Protein AF-A0A7Z9JH54-F1 (afdb_monomer_lite)

Radius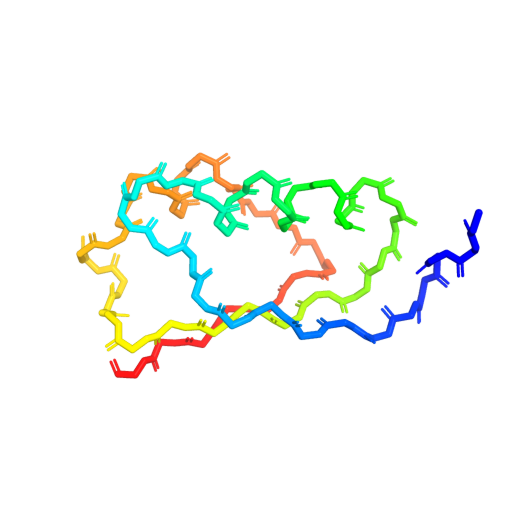 of gyration: 10.87 Å; chains: 1; bounding box: 25×19×27 Å

Foldseek 3Di:
DQQAAAEDEQEDCDPVRPSLVVVLVSVVSNHQYEYEYQDDCVSCVVSDVVSDDDPRYDYYYD

Structure (mmCIF, N/CA/C/O backbone):
data_AF-A0A7Z9JH54-F1
#
_entry.id   AF-A0A7Z9JH54-F1
#
loop_
_atom_site.group_PDB
_atom_site.id
_atom_site.type_symbol
_atom_site.label_atom_id
_atom_site.label_alt_id
_atom_site.label_comp_id
_atom_site.label_asym_id
_atom_site.label_entity_id
_atom_site.label_seq_id
_atom_site.pdbx_PDB_ins_code
_atom_site.Cartn_x
_atom_site.Cartn_y
_atom_site.Cartn_z
_atom_site.occupancy
_atom_site.B_iso_or_equiv
_atom_site.auth_seq_id
_atom_site.auth_comp_id
_atom_site.auth_asym_id
_atom_site.auth_atom_id
_atom_site.pdbx_PDB_model_num
ATOM 1 N N . MET A 1 1 ? -12.255 -9.544 12.910 1.00 68.56 1 MET A N 1
ATOM 2 C CA . MET A 1 1 ? -10.861 -9.256 13.330 1.00 68.56 1 MET A CA 1
ATOM 3 C C . MET A 1 1 ? -10.740 -7.758 13.611 1.00 68.56 1 MET A C 1
ATOM 5 O O . MET A 1 1 ? -11.350 -6.998 12.875 1.00 68.56 1 MET A O 1
ATOM 9 N N . LYS A 1 2 ? -10.045 -7.313 14.672 1.00 88.69 2 LYS A N 1
ATOM 10 C CA . LYS A 1 2 ? -9.945 -5.882 15.043 1.00 88.69 2 LYS A CA 1
ATOM 11 C C . LYS A 1 2 ? -8.600 -5.302 14.581 1.00 88.69 2 LYS A C 1
ATOM 13 O O . LYS A 1 2 ? -7.593 -5.495 15.257 1.00 88.69 2 LYS A O 1
ATOM 18 N N . LEU A 1 3 ? -8.599 -4.630 13.428 1.00 96.69 3 LEU A N 1
ATOM 19 C CA . LEU A 1 3 ? -7.400 -4.068 12.783 1.00 96.69 3 LEU A CA 1
ATOM 20 C C . LEU A 1 3 ? -7.215 -2.559 12.982 1.00 96.69 3 LEU A C 1
ATOM 22 O O . LEU A 1 3 ? -6.126 -2.047 12.734 1.00 96.69 3 LEU A O 1
ATOM 26 N N . LEU A 1 4 ? -8.235 -1.870 13.497 1.00 97.62 4 LEU A N 1
ATOM 27 C CA . LEU A 1 4 ? -8.166 -0.444 13.801 1.00 97.62 4 LEU A CA 1
ATOM 28 C C . LEU A 1 4 ? -6.917 -0.113 14.636 1.00 97.62 4 LEU A C 1
ATOM 30 O O . LEU A 1 4 ? -6.709 -0.689 15.709 1.00 97.62 4 LEU A O 1
ATOM 34 N N . ASN A 1 5 ? -6.115 0.837 14.150 1.00 97.12 5 ASN A N 1
ATOM 35 C CA . ASN A 1 5 ? -4.868 1.315 14.753 1.00 97.12 5 ASN A CA 1
ATOM 36 C C . ASN A 1 5 ? -3.754 0.264 14.916 1.00 97.12 5 ASN A C 1
ATOM 38 O O . ASN A 1 5 ? -2.784 0.515 15.634 1.00 97.12 5 ASN A O 1
ATOM 42 N N . LYS A 1 6 ? -3.856 -0.904 14.274 1.00 98.38 6 LYS A N 1
ATOM 43 C CA . LYS A 1 6 ? -2.770 -1.892 14.260 1.00 98.38 6 LYS A CA 1
ATOM 44 C C . LYS A 1 6 ? -1.739 -1.535 13.198 1.00 98.38 6 LYS A C 1
ATOM 46 O O . LYS A 1 6 ? -2.109 -1.159 12.092 1.00 98.38 6 LYS A O 1
ATOM 51 N N . ASN A 1 7 ? -0.461 -1.686 13.538 1.00 98.31 7 ASN A N 1
ATOM 52 C CA . ASN A 1 7 ? 0.631 -1.551 12.580 1.00 98.31 7 ASN A CA 1
ATOM 53 C C . ASN A 1 7 ? 0.721 -2.837 11.758 1.00 98.31 7 ASN A C 1
ATOM 55 O O . ASN A 1 7 ? 0.820 -3.924 12.332 1.00 98.31 7 ASN A O 1
ATOM 59 N N . VAL A 1 8 ? 0.671 -2.710 10.436 1.00 98.31 8 VAL A N 1
ATOM 60 C CA . VAL A 1 8 ? 0.743 -3.837 9.505 1.00 98.31 8 VAL A CA 1
ATOM 61 C C . VAL A 1 8 ? 1.744 -3.502 8.411 1.00 98.31 8 VAL A C 1
ATOM 63 O O . VAL A 1 8 ? 1.662 -2.435 7.807 1.00 98.31 8 VAL A O 1
ATOM 66 N N . THR A 1 9 ? 2.668 -4.421 8.146 1.00 98.12 9 THR A N 1
ATOM 67 C CA . THR A 1 9 ? 3.603 -4.304 7.025 1.00 98.12 9 THR A CA 1
ATOM 68 C C . THR A 1 9 ? 3.102 -5.138 5.855 1.00 98.12 9 THR A C 1
ATOM 70 O O . THR A 1 9 ? 2.827 -6.327 6.016 1.00 98.12 9 THR A O 1
ATOM 73 N N . VAL A 1 10 ? 3.011 -4.523 4.680 1.00 97.50 10 VAL A N 1
ATOM 74 C CA . VAL A 1 10 ? 2.778 -5.196 3.401 1.00 97.50 10 VAL A CA 1
ATOM 75 C C . VAL A 1 10 ? 4.084 -5.152 2.619 1.00 97.50 10 VAL A C 1
ATOM 77 O O . VAL A 1 10 ? 4.589 -4.075 2.314 1.00 97.50 10 VAL A O 1
ATOM 80 N N . MET A 1 11 ? 4.640 -6.321 2.308 1.00 96.25 11 MET A N 1
ATOM 81 C CA . MET A 1 11 ? 5.842 -6.439 1.483 1.00 96.25 11 MET A CA 1
ATOM 82 C C . MET A 1 11 ? 5.446 -6.820 0.057 1.00 96.25 11 MET A C 1
ATOM 84 O O . MET A 1 11 ? 4.855 -7.876 -0.161 1.00 96.25 11 MET A O 1
ATOM 88 N N . GLY A 1 12 ? 5.791 -5.957 -0.892 1.00 95.12 12 GLY A N 1
ATOM 89 C CA . GLY A 1 12 ? 5.448 -6.057 -2.303 1.00 95.12 12 GLY A CA 1
ATOM 90 C C . GLY A 1 12 ? 4.088 -5.430 -2.604 1.00 95.12 12 GLY A C 1
ATOM 91 O O . GLY A 1 12 ? 3.048 -6.000 -2.283 1.00 95.12 12 GLY A O 1
ATOM 92 N N . LEU A 1 13 ? 4.090 -4.287 -3.291 1.00 94.56 13 LEU A N 1
ATOM 93 C CA . LEU A 1 13 ? 2.914 -3.763 -3.988 1.00 94.56 13 LEU A CA 1
ATOM 94 C C . LEU A 1 13 ? 2.635 -4.626 -5.224 1.00 94.56 13 LEU A C 1
ATOM 96 O O . LEU A 1 13 ? 1.503 -5.068 -5.455 1.00 94.56 13 LEU A O 1
ATOM 100 N N . GLY A 1 14 ? 3.708 -4.915 -5.965 1.00 87.06 14 GLY A N 1
ATOM 101 C CA . GLY A 1 14 ? 3.708 -5.749 -7.155 1.00 87.06 14 GLY A CA 1
ATOM 102 C C . GLY A 1 14 ? 3.043 -5.091 -8.368 1.00 87.06 14 GLY A C 1
ATOM 103 O O . GLY A 1 14 ? 1.990 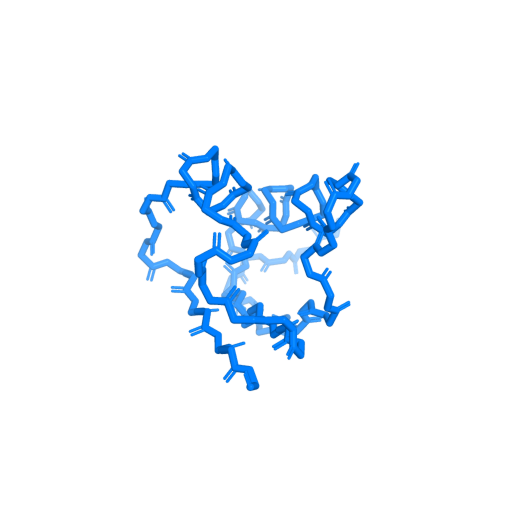-4.459 -8.294 1.00 87.06 14 GLY A O 1
ATOM 104 N N . ARG A 1 15 ? 3.612 -5.334 -9.552 1.00 86.62 15 ARG A N 1
ATOM 105 C CA . ARG A 1 15 ? 3.097 -4.792 -10.825 1.00 86.62 15 AR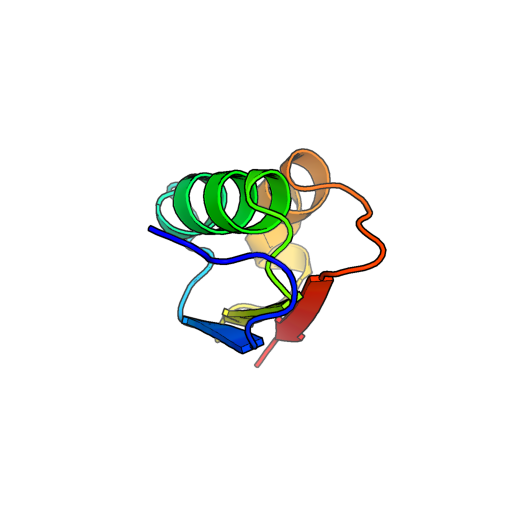G A CA 1
ATOM 106 C C . ARG A 1 15 ? 1.730 -5.369 -11.223 1.00 86.62 15 ARG A C 1
ATOM 108 O O . ARG A 1 15 ? 0.985 -4.746 -11.975 1.00 86.62 15 ARG A O 1
ATOM 115 N N . PHE A 1 16 ? 1.374 -6.536 -10.688 1.00 83.00 16 PHE A N 1
ATOM 116 C CA . PHE A 1 16 ? 0.117 -7.233 -10.980 1.00 83.00 16 PHE A CA 1
ATOM 117 C C . PHE A 1 16 ? -1.018 -6.913 -9.990 1.00 83.00 16 PHE A C 1
ATOM 119 O O . PHE A 1 16 ? -2.111 -7.449 -10.135 1.00 83.00 16 PHE A O 1
ATOM 126 N N . GLY A 1 17 ? -0.786 -6.043 -8.995 1.00 74.62 17 GLY A N 1
ATOM 127 C CA . GLY A 1 17 ? -1.842 -5.535 -8.109 1.00 74.62 17 GLY A CA 1
ATOM 128 C C . GLY A 1 17 ? -2.214 -6.430 -6.918 1.00 74.62 17 GLY A C 1
ATOM 129 O O . GLY A 1 17 ? -3.187 -6.142 -6.224 1.00 74.62 17 GLY A O 1
ATOM 130 N N . GLY A 1 18 ? -1.443 -7.485 -6.635 1.00 86.25 18 GLY A N 1
ATOM 131 C CA . GLY A 1 18 ? -1.670 -8.335 -5.458 1.00 86.25 18 GLY A CA 1
ATOM 132 C C . GLY A 1 18 ? -1.537 -7.565 -4.138 1.00 86.25 18 GLY A C 1
ATOM 133 O O . GLY A 1 18 ? -2.438 -7.605 -3.301 1.00 86.25 18 GLY A O 1
ATOM 134 N N . GLY A 1 19 ? -0.457 -6.792 -3.980 1.00 93.81 19 GLY A N 1
ATOM 135 C CA . GLY A 1 19 ? -0.241 -5.956 -2.797 1.00 93.81 19 GLY A CA 1
ATOM 136 C C . GLY A 1 19 ? -1.193 -4.765 -2.711 1.00 93.81 19 GLY A C 1
ATOM 137 O O . GLY A 1 19 ? -1.534 -4.328 -1.614 1.00 93.81 19 GLY A O 1
ATOM 138 N N . LEU A 1 20 ? -1.688 -4.277 -3.851 1.00 95.06 20 LEU A N 1
ATOM 139 C CA . LEU A 1 20 ? -2.636 -3.164 -3.931 1.00 95.06 20 LEU A CA 1
ATOM 140 C C . LEU A 1 20 ? -3.971 -3.514 -3.262 1.00 95.06 20 LEU A C 1
ATOM 142 O O . LEU A 1 20 ? -4.448 -2.762 -2.413 1.00 95.06 20 LEU A O 1
ATOM 146 N N . GLY A 1 21 ? -4.552 -4.671 -3.595 1.00 95.06 21 GLY A N 1
ATOM 147 C CA . GLY A 1 21 ? -5.812 -5.119 -2.995 1.00 95.06 21 GLY A CA 1
ATOM 148 C C . GLY A 1 21 ? -5.699 -5.340 -1.485 1.00 95.06 21 GLY A C 1
ATOM 149 O O . GLY A 1 21 ? -6.561 -4.893 -0.727 1.00 95.06 21 GLY A O 1
ATOM 150 N N . VAL A 1 22 ? -4.602 -5.966 -1.044 1.00 96.25 22 VAL A N 1
ATOM 151 C CA . VAL A 1 22 ? -4.313 -6.192 0.382 1.00 96.25 22 VAL A CA 1
ATOM 152 C C . VAL A 1 22 ? -4.159 -4.866 1.123 1.00 96.25 22 VAL A C 1
ATOM 154 O O . VAL A 1 22 ? -4.772 -4.672 2.171 1.00 96.25 22 VAL A O 1
ATOM 157 N N . THR A 1 23 ? -3.379 -3.940 0.567 1.00 97.50 23 THR A N 1
ATOM 158 C CA . THR A 1 23 ? -3.136 -2.626 1.171 1.00 97.50 23 THR A CA 1
ATOM 159 C C . THR A 1 23 ? -4.435 -1.839 1.294 1.00 97.50 23 THR A C 1
ATOM 161 O O . THR A 1 23 ? -4.739 -1.349 2.379 1.00 97.50 23 THR A O 1
ATOM 164 N N . ARG A 1 24 ? -5.246 -1.786 0.228 1.00 96.56 24 ARG A N 1
ATOM 165 C CA . ARG A 1 24 ? -6.546 -1.101 0.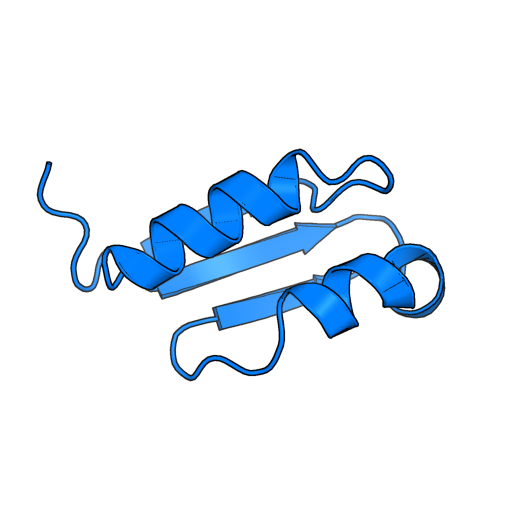241 1.00 96.56 24 ARG A CA 1
ATOM 166 C C . ARG A 1 24 ? -7.470 -1.674 1.312 1.00 96.56 24 ARG A C 1
ATOM 168 O O . ARG A 1 24 ? -7.978 -0.928 2.139 1.00 96.56 24 ARG A O 1
ATOM 175 N N . TRP A 1 25 ? -7.600 -2.998 1.368 1.00 96.75 25 TRP A N 1
ATOM 176 C CA . TRP A 1 25 ? -8.435 -3.641 2.379 1.00 96.75 25 TRP A CA 1
ATOM 177 C C . TRP A 1 25 ? -7.962 -3.332 3.807 1.00 96.75 25 TRP A C 1
ATOM 179 O O . TRP A 1 25 ? -8.782 -3.023 4.665 1.00 96.75 25 TRP A O 1
ATOM 189 N N . LEU A 1 26 ? -6.651 -3.363 4.077 1.00 98.00 26 LEU A N 1
ATOM 190 C CA . LEU A 1 26 ? -6.098 -3.037 5.398 1.00 98.00 26 LEU A CA 1
ATOM 191 C C . LEU A 1 26 ? -6.366 -1.582 5.807 1.00 98.00 26 LEU A C 1
ATOM 193 O O . LEU A 1 26 ? -6.705 -1.326 6.968 1.00 98.00 26 LEU A O 1
ATOM 197 N N . LEU A 1 27 ? -6.236 -0.645 4.865 1.00 97.38 27 LEU A N 1
ATOM 198 C CA . LEU A 1 27 ? -6.550 0.766 5.082 1.00 97.38 27 LEU A CA 1
ATOM 199 C C . LEU A 1 27 ? -8.036 0.956 5.410 1.00 97.38 27 LEU A C 1
ATOM 201 O O . LEU A 1 27 ? -8.340 1.637 6.391 1.00 97.38 27 LEU A O 1
ATOM 205 N N . ASP A 1 28 ? -8.935 0.271 4.694 1.00 96.56 28 ASP A N 1
ATOM 206 C CA . ASP A 1 28 ? -10.386 0.290 4.948 1.00 96.56 28 ASP A CA 1
ATOM 207 C C . ASP A 1 28 ? -10.747 -0.254 6.343 1.00 96.56 28 ASP A C 1
ATOM 209 O O . ASP A 1 28 ? -11.741 0.153 6.944 1.00 96.56 28 ASP A O 1
ATOM 213 N N . GLN A 1 29 ? -9.931 -1.156 6.903 1.00 97.56 29 GLN A N 1
ATOM 214 C CA . GLN A 1 29 ? -10.103 -1.639 8.28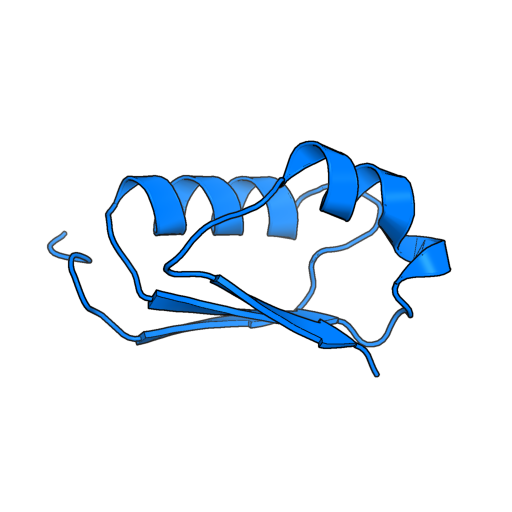0 1.00 97.56 29 GLN A CA 1
ATOM 215 C C . GLN A 1 29 ? -9.533 -0.684 9.351 1.00 97.56 29 GLN A C 1
ATOM 217 O O . GLN A 1 29 ? -9.596 -0.986 10.549 1.00 97.56 29 GLN A O 1
ATOM 222 N N . GLY A 1 30 ? -8.951 0.450 8.949 1.00 97.25 30 GLY A N 1
ATOM 223 C CA . GLY A 1 30 ? -8.339 1.437 9.839 1.00 97.25 30 GLY A CA 1
ATOM 224 C C . GLY A 1 30 ? -6.963 1.033 10.373 1.00 97.25 30 GLY A C 1
ATOM 225 O O . GLY A 1 30 ? -6.543 1.532 11.423 1.00 97.25 30 GLY A O 1
ATOM 226 N N . ALA A 1 31 ? -6.266 0.108 9.706 1.00 98.50 31 ALA A N 1
ATOM 227 C CA . ALA A 1 31 ? -4.888 -0.235 10.052 1.00 98.50 31 ALA A CA 1
ATOM 228 C C . ALA A 1 31 ? -3.926 0.912 9.701 1.00 98.50 31 ALA A C 1
ATOM 230 O O . ALA A 1 31 ? -4.223 1.756 8.859 1.00 98.50 31 ALA A O 1
ATOM 231 N N . ARG A 1 32 ? -2.754 0.932 10.337 1.00 98.56 32 ARG A N 1
ATOM 232 C CA . ARG A 1 32 ? -1.619 1.782 9.960 1.00 98.56 32 ARG A CA 1
ATOM 233 C C . ARG A 1 32 ? -0.684 0.939 9.114 1.00 98.56 32 ARG A C 1
ATOM 235 O O . ARG A 1 32 ? -0.067 0.006 9.631 1.00 98.56 32 ARG A O 1
ATOM 242 N N . VAL A 1 33 ? -0.644 1.218 7.821 1.00 98.56 33 VAL A N 1
ATOM 243 C CA . VAL A 1 33 ? 0.017 0.355 6.847 1.00 98.56 33 VAL A CA 1
ATOM 244 C C . VAL A 1 33 ? 1.375 0.931 6.469 1.00 98.56 33 VAL A C 1
ATOM 246 O O . VAL A 1 33 ? 1.470 2.080 6.048 1.00 98.56 33 VAL A O 1
ATOM 249 N N . LEU A 1 34 ? 2.413 0.107 6.597 1.00 98.38 34 LEU A N 1
ATOM 250 C CA . LEU A 1 34 ? 3.704 0.313 5.951 1.00 98.38 34 LEU A CA 1
ATOM 251 C C . LEU A 1 34 ? 3.761 -0.593 4.719 1.00 98.38 34 LEU A C 1
ATOM 253 O O . LEU A 1 34 ? 3.815 -1.814 4.855 1.00 98.38 34 LEU A O 1
ATOM 257 N N . LEU A 1 35 ? 3.741 -0.004 3.531 1.00 97.50 35 LEU A N 1
ATOM 258 C CA . LEU A 1 35 ? 3.914 -0.707 2.266 1.00 97.50 35 LEU A CA 1
ATOM 259 C C . LEU A 1 35 ? 5.365 -0.563 1.808 1.00 97.50 35 LEU A C 1
ATOM 261 O O . LEU A 1 35 ? 5.868 0.553 1.699 1.00 97.50 35 LEU A O 1
ATOM 265 N N . THR A 1 36 ? 6.030 -1.676 1.519 1.00 97.25 36 THR A N 1
ATOM 266 C CA . THR A 1 36 ? 7.402 -1.670 0.999 1.00 97.25 36 THR A CA 1
ATOM 267 C C . THR A 1 36 ? 7.476 -2.391 -0.335 1.00 97.25 36 THR A C 1
ATOM 269 O O . THR A 1 36 ? 6.901 -3.471 -0.458 1.00 97.25 36 THR A O 1
ATOM 272 N N . ASP A 1 37 ? 8.231 -1.878 -1.298 1.00 96.50 37 ASP A N 1
ATOM 273 C CA . ASP A 1 37 ? 8.556 -2.598 -2.535 1.00 96.50 37 ASP A CA 1
ATOM 274 C C . ASP A 1 37 ? 10.026 -2.364 -2.910 1.00 96.50 37 ASP A C 1
ATOM 276 O O . ASP A 1 37 ? 10.587 -1.332 -2.558 1.00 96.50 37 ASP A O 1
ATOM 280 N N . LEU A 1 38 ? 10.654 -3.338 -3.571 1.00 95.81 38 LEU A N 1
ATOM 281 C CA . LEU A 1 38 ? 12.024 -3.205 -4.084 1.00 95.81 38 LEU A CA 1
ATOM 282 C C . LEU A 1 38 ? 12.062 -2.485 -5.435 1.00 95.81 38 LEU A C 1
ATOM 284 O O . LEU A 1 38 ? 13.124 -2.044 -5.854 1.00 95.81 38 LEU A O 1
ATOM 288 N N . ALA A 1 39 ? 10.933 -2.430 -6.143 1.00 94.06 39 ALA A N 1
ATOM 289 C CA . ALA A 1 39 ? 10.791 -1.580 -7.312 1.00 94.06 39 ALA A CA 1
ATOM 290 C C . ALA A 1 39 ? 10.651 -0.117 -6.882 1.00 94.06 39 ALA A C 1
ATOM 292 O O . ALA A 1 39 ? 10.100 0.183 -5.818 1.00 94.06 39 ALA A O 1
ATOM 293 N N . ASN A 1 40 ? 11.107 0.789 -7.741 1.00 94.38 40 ASN A N 1
ATOM 294 C CA . ASN A 1 40 ? 10.992 2.218 -7.478 1.00 94.38 40 ASN A CA 1
ATOM 295 C C . ASN A 1 40 ? 9.568 2.742 -7.756 1.00 94.38 40 ASN A C 1
ATOM 297 O O . ASN A 1 40 ? 8.707 2.047 -8.308 1.00 94.38 40 ASN A O 1
ATOM 301 N N . GLU A 1 41 ? 9.320 3.995 -7.372 1.00 93.38 41 GLU A N 1
ATOM 302 C CA . GLU A 1 41 ? 8.019 4.646 -7.544 1.00 93.38 41 GLU A CA 1
ATOM 303 C C . GLU A 1 41 ? 7.583 4.715 -9.016 1.00 93.38 41 GLU A C 1
ATOM 305 O O . GLU A 1 41 ? 6.423 4.428 -9.326 1.00 93.38 41 GLU A O 1
ATOM 310 N N . ASP A 1 42 ? 8.508 5.017 -9.934 1.00 93.88 42 ASP A N 1
ATOM 311 C CA . ASP A 1 42 ? 8.211 5.153 -11.362 1.00 93.88 42 ASP A CA 1
ATOM 312 C C . ASP A 1 42 ? 7.688 3.833 -11.948 1.00 93.88 42 ASP A C 1
ATOM 314 O O . ASP A 1 42 ? 6.661 3.811 -12.635 1.00 93.88 42 ASP A O 1
ATOM 318 N N . GLU A 1 43 ? 8.322 2.710 -11.601 1.00 93.94 43 GLU A N 1
ATOM 319 C CA . GLU A 1 43 ? 7.916 1.360 -12.012 1.00 93.94 43 GLU A CA 1
ATOM 320 C C . GLU A 1 43 ? 6.540 0.937 -11.473 1.00 93.94 43 GLU A C 1
ATOM 322 O O . GLU A 1 43 ? 5.898 0.040 -12.034 1.00 93.94 43 GLU A O 1
ATOM 327 N N . LEU A 1 44 ? 6.086 1.576 -10.394 1.00 94.19 44 LEU A N 1
ATOM 328 C CA . LEU A 1 44 ? 4.832 1.289 -9.698 1.00 94.19 44 LEU A CA 1
ATOM 329 C C . LEU A 1 44 ? 3.808 2.427 -9.808 1.00 94.19 44 LEU A C 1
ATOM 331 O O . LEU A 1 44 ? 2.761 2.388 -9.153 1.00 94.19 44 LEU A O 1
ATOM 335 N N . THR A 1 45 ? 4.059 3.415 -10.673 1.00 93.69 45 THR A N 1
ATOM 336 C CA . THR A 1 45 ? 3.243 4.633 -10.815 1.00 93.69 45 THR A CA 1
ATOM 337 C C . THR A 1 45 ? 1.751 4.331 -10.934 1.00 93.69 45 THR A C 1
ATOM 339 O O . THR A 1 45 ? 0.918 5.021 -10.345 1.00 93.69 45 THR A O 1
ATOM 342 N N . LYS A 1 46 ? 1.381 3.301 -11.708 1.00 94.25 46 LYS A N 1
ATOM 343 C CA . LYS A 1 46 ? -0.026 2.929 -11.915 1.00 94.25 46 LYS A CA 1
ATOM 344 C C . LYS A 1 46 ? -0.687 2.516 -10.599 1.00 94.25 46 LYS A C 1
ATOM 346 O O . LYS A 1 46 ? -1.786 2.971 -10.299 1.00 94.25 46 LYS A O 1
ATOM 351 N N . GLN A 1 47 ? -0.021 1.662 -9.831 1.00 94.62 47 GLN A N 1
ATOM 352 C CA . GLN A 1 47 ? -0.527 1.104 -8.585 1.00 94.62 47 GLN A CA 1
ATOM 353 C C . GLN A 1 47 ? -0.557 2.173 -7.495 1.00 94.62 47 GLN A C 1
ATOM 355 O O . GLN A 1 47 ? -1.552 2.260 -6.790 1.00 94.62 47 GLN A O 1
ATOM 360 N N . ILE A 1 48 ? 0.467 3.028 -7.405 1.00 93.75 48 ILE A N 1
ATOM 361 C CA . ILE A 1 48 ? 0.503 4.152 -6.456 1.00 93.75 48 ILE A CA 1
ATOM 362 C C . ILE A 1 48 ? -0.631 5.143 -6.724 1.00 93.75 48 ILE A C 1
ATOM 364 O O . ILE A 1 48 ? -1.339 5.535 -5.798 1.00 93.75 48 ILE A O 1
ATOM 368 N N . LYS A 1 49 ? -0.874 5.485 -7.996 1.00 94.69 49 LYS A N 1
ATOM 369 C CA . LYS A 1 49 ? -2.008 6.339 -8.377 1.00 94.69 49 LYS A CA 1
ATOM 370 C C . LYS A 1 49 ? -3.355 5.715 -8.027 1.00 94.69 49 LYS A C 1
ATOM 372 O O . LYS A 1 49 ? -4.245 6.434 -7.588 1.00 94.69 49 LYS A O 1
ATOM 377 N N . GLU A 1 50 ? -3.513 4.406 -8.219 1.00 94.50 50 GLU A N 1
ATOM 378 C CA . GLU A 1 50 ? -4.751 3.708 -7.849 1.00 94.50 50 GLU A CA 1
ATOM 379 C C . GLU A 1 50 ? -4.945 3.643 -6.329 1.00 94.50 50 GLU A C 1
ATOM 381 O O . GLU A 1 50 ? -6.070 3.722 -5.839 1.00 94.50 50 GLU A O 1
ATOM 386 N N . LEU A 1 51 ? -3.850 3.508 -5.582 1.00 93.50 51 LEU A N 1
ATOM 387 C CA . LEU A 1 51 ? -3.880 3.453 -4.129 1.00 93.50 51 LEU A CA 1
ATOM 388 C C . LEU A 1 51 ? -4.266 4.815 -3.542 1.00 93.50 51 LEU A C 1
ATOM 390 O O . LEU A 1 51 ? -5.077 4.864 -2.622 1.00 93.50 51 LEU A O 1
ATOM 394 N N . GLY A 1 52 ? -3.769 5.908 -4.124 1.00 94.12 52 GLY A N 1
ATOM 395 C CA . GLY A 1 52 ? -4.096 7.271 -3.716 1.00 94.12 52 GLY A CA 1
ATOM 396 C C . GLY A 1 52 ? -3.488 7.665 -2.367 1.00 94.12 52 GLY A C 1
ATOM 397 O O . GLY A 1 52 ? -2.673 6.950 -1.782 1.00 94.12 52 GLY A O 1
ATOM 398 N N . THR A 1 53 ? -3.879 8.839 -1.871 1.00 94.50 53 THR A N 1
ATOM 399 C CA . THR A 1 53 ? -3.349 9.395 -0.619 1.00 94.50 53 THR A CA 1
ATOM 400 C C . THR A 1 53 ? -4.170 8.931 0.578 1.00 94.50 53 THR A C 1
ATOM 402 O O . THR A 1 53 ? -5.381 9.135 0.617 1.00 94.50 53 THR A O 1
ATOM 405 N N . HIS A 1 54 ? -3.497 8.392 1.596 1.00 96.94 54 HIS A N 1
ATOM 406 C CA . HIS A 1 54 ? -4.112 7.967 2.856 1.00 96.94 54 HIS A CA 1
ATOM 407 C C . HIS A 1 54 ? -3.307 8.486 4.043 1.00 96.94 54 HIS A C 1
ATOM 409 O O . HIS A 1 54 ? -2.081 8.437 4.037 1.00 96.94 54 HIS A O 1
ATOM 415 N N . THR A 1 55 ? -3.984 8.938 5.099 1.00 96.75 55 THR A N 1
ATOM 416 C CA . THR A 1 55 ? -3.321 9.444 6.318 1.00 96.75 55 THR A CA 1
ATOM 417 C C . THR A 1 55 ? -2.662 8.342 7.149 1.00 96.75 55 THR A C 1
ATOM 419 O O . THR A 1 55 ? -1.820 8.613 7.998 1.00 96.75 55 THR A O 1
ATOM 422 N N . ASN A 1 56 ? -3.084 7.095 6.947 1.00 97.38 56 ASN A N 1
ATOM 423 C CA . ASN A 1 56 ? -2.646 5.899 7.663 1.00 97.38 56 ASN A CA 1
ATOM 424 C C . ASN A 1 56 ? -1.777 4.972 6.796 1.00 97.38 56 ASN A C 1
ATOM 426 O O . ASN A 1 56 ? -1.637 3.795 7.128 1.00 97.38 56 ASN A O 1
ATOM 430 N N . LEU A 1 57 ? -1.192 5.495 5.716 1.00 98.12 57 LEU A N 1
ATOM 431 C CA . LEU A 1 57 ? -0.295 4.773 4.824 1.00 98.12 57 LEU A CA 1
ATOM 432 C C . LEU A 1 57 ? 1.077 5.443 4.769 1.00 98.12 57 LEU A C 1
ATOM 434 O O . LEU A 1 57 ? 1.183 6.645 4.543 1.00 98.12 57 LEU A O 1
ATOM 438 N N . GLN A 1 58 ? 2.120 4.630 4.868 1.00 98.00 58 GLN A N 1
ATOM 439 C CA . GLN A 1 58 ? 3.475 4.990 4.482 1.00 98.00 58 GLN A CA 1
ATOM 440 C C . GLN A 1 58 ? 3.950 4.034 3.389 1.00 98.00 58 GLN A C 1
ATOM 442 O O . GLN A 1 58 ? 3.735 2.827 3.497 1.00 98.00 58 GLN A O 1
ATOM 447 N N . VAL A 1 59 ? 4.616 4.567 2.364 1.00 96.94 59 VAL A N 1
ATOM 448 C CA . VAL A 1 59 ? 5.226 3.775 1.290 1.00 96.94 59 VAL A CA 1
ATOM 449 C C . VAL A 1 59 ? 6.737 3.975 1.316 1.00 96.94 59 VAL A C 1
ATOM 451 O O . VAL A 1 59 ? 7.211 5.099 1.474 1.00 96.94 59 VAL A O 1
ATOM 454 N N . VAL A 1 60 ? 7.485 2.883 1.200 1.00 96.62 60 VAL A N 1
ATOM 455 C CA . VAL A 1 60 ? 8.947 2.883 1.105 1.00 96.62 60 VAL A CA 1
ATOM 456 C C . VAL A 1 60 ? 9.345 2.081 -0.125 1.00 96.62 60 VAL A C 1
ATOM 458 O O . VAL A 1 60 ? 8.973 0.915 -0.254 1.00 96.62 60 VAL A O 1
ATOM 461 N N . PHE A 1 61 ? 10.106 2.710 -1.012 1.00 94.56 61 PHE A N 1
ATOM 462 C CA . PHE A 1 61 ? 10.687 2.065 -2.184 1.00 94.56 61 PHE A CA 1
ATOM 463 C C . PHE A 1 61 ? 12.157 1.723 -1.921 1.00 94.56 61 PHE A C 1
ATOM 465 O O . PHE A 1 61 ? 12.821 2.410 -1.136 1.00 94.56 61 PHE A O 1
ATOM 472 N N . GLY A 1 62 ? 12.623 0.642 -2.541 1.00 87.81 62 GLY A N 1
ATOM 473 C CA . GLY A 1 62 ? 14.022 0.212 -2.578 1.00 87.81 62 GLY A CA 1
ATOM 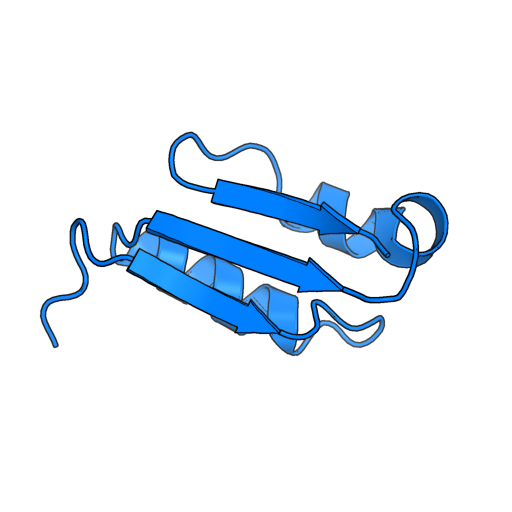474 C C . GLY A 1 62 ? 14.775 0.718 -3.797 1.00 87.81 62 GLY A C 1
ATOM 475 O O . GLY A 1 62 ? 14.122 1.158 -4.771 1.00 87.81 62 GLY A O 1
#

pLDDT: mean 94.45, std 5.34, range [68.56, 98.56]

Secondary structure (DSSP, 8-state):
---TT-EEEEE---TTSHHHHHHHHHHHTT-EEEEEESS-TGGGHHHHHHH---TTEEEEE-

Sequence (62 aa):
MKLLNKNVTVMGLGRFGGGLGVTRWLLDQGARVLLTDLANEDELTKQIKELGTHTNLQVVFG